Protein AF-A0A968I3Y6-F1 (afdb_monomer_lite)

Radius of gyration: 27.08 Å; chains: 1; bounding box: 46×72×65 Å

Foldseek 3Di:
DVVVVVVVVVVVLVVLLVVVCVVPVVLVVVLVVQVVVCVVVVNDVVCVVSSVSSVVSSVVSCVVPPPDPPPVPPPPPPDPDPDDDDDDDDD

pLDDT: mean 79.86, std 16.6, range [42.59, 96.62]

Secondary structure (DSSP, 8-state):
-HHHHHHHHHHHHHHHHHHHHHT-HHHHHHHHHHHHHHHHTT--GGGGGT-HHHHHHHHHHHHHS-TT-----------------------

Structure (mmCIF, N/CA/C/O backbone):
data_AF-A0A968I3Y6-F1
#
_entry.id   AF-A0A968I3Y6-F1
#
loop_
_atom_site.group_PDB
_atom_site.id
_atom_site.type_symbol
_atom_site.label_atom_id
_atom_site.label_alt_id
_atom_site.label_comp_id
_atom_site.label_asym_id
_atom_site.label_entity_id
_atom_site.label_seq_id
_atom_site.pdbx_PDB_ins_code
_atom_site.Cartn_x
_atom_site.Cartn_y
_atom_site.Cartn_z
_atom_site.occupancy
_atom_site.B_iso_or_equiv
_atom_site.auth_seq_id
_atom_site.auth_comp_id
_atom_site.auth_asym_id
_atom_site.auth_atom_id
_atom_site.pdbx_PDB_model_num
ATOM 1 N N . MET A 1 1 ? 20.082 3.441 16.534 1.00 53.78 1 MET A N 1
ATOM 2 C CA . MET A 1 1 ? 19.673 2.393 15.572 1.00 53.78 1 MET A CA 1
ATOM 3 C C . MET A 1 1 ? 18.601 2.947 14.625 1.00 53.78 1 MET A C 1
ATOM 5 O O . MET A 1 1 ? 17.421 2.776 14.900 1.00 53.78 1 MET A O 1
ATOM 9 N N . PRO A 1 2 ? 18.972 3.650 13.541 1.00 62.62 2 PRO A N 1
ATOM 10 C CA . PRO A 1 2 ? 18.017 4.312 12.635 1.00 62.62 2 PRO A CA 1
ATOM 11 C C . PRO A 1 2 ? 17.141 3.351 11.804 1.00 62.62 2 PRO A C 1
ATOM 13 O O . PRO A 1 2 ? 16.115 3.767 11.281 1.00 62.62 2 PRO A O 1
ATOM 16 N N . TYR A 1 3 ? 17.494 2.063 11.724 1.00 66.19 3 TYR A N 1
ATOM 17 C CA . TYR A 1 3 ? 16.711 1.037 11.019 1.00 66.19 3 TYR A CA 1
ATOM 18 C C . TYR A 1 3 ? 15.362 0.727 11.692 1.00 66.19 3 TYR A C 1
ATOM 20 O O . TYR A 1 3 ? 14.353 0.529 11.023 1.00 66.19 3 TYR A O 1
ATOM 28 N N . VAL A 1 4 ? 15.327 0.731 13.029 1.00 69.88 4 VAL A N 1
ATOM 29 C CA . VAL A 1 4 ? 14.154 0.289 13.804 1.00 69.88 4 VAL A CA 1
ATOM 30 C C . VAL A 1 4 ? 12.968 1.245 13.634 1.00 69.88 4 VAL A C 1
ATOM 32 O O . VAL A 1 4 ? 11.830 0.799 13.545 1.00 69.88 4 VAL A O 1
ATOM 35 N N . ALA A 1 5 ? 13.233 2.551 13.514 1.00 74.25 5 ALA A N 1
ATOM 36 C CA . ALA A 1 5 ? 12.190 3.566 13.356 1.00 74.25 5 ALA A CA 1
ATOM 37 C C . ALA A 1 5 ? 11.461 3.472 12.001 1.00 74.25 5 ALA A C 1
ATOM 39 O O . ALA A 1 5 ? 10.246 3.659 11.931 1.00 74.25 5 ALA A O 1
ATOM 40 N N . GLY A 1 6 ? 12.190 3.160 10.924 1.00 77.69 6 GLY A N 1
ATOM 41 C CA . GLY A 1 6 ? 11.590 2.940 9.604 1.00 77.69 6 GLY A CA 1
ATOM 42 C C . GLY A 1 6 ? 10.835 1.615 9.521 1.00 77.69 6 GLY A C 1
ATOM 43 O O . GLY A 1 6 ? 9.788 1.541 8.889 1.00 77.69 6 GLY A O 1
ATOM 44 N N . LEU A 1 7 ? 11.331 0.578 10.199 1.00 85.75 7 LEU A N 1
ATOM 45 C CA . LEU A 1 7 ? 10.705 -0.740 10.190 1.00 85.75 7 LEU A CA 1
ATOM 46 C C . LEU A 1 7 ? 9.327 -0.734 10.870 1.00 85.75 7 LEU A C 1
ATOM 48 O O . LEU A 1 7 ? 8.355 -1.167 10.259 1.00 85.75 7 LEU A O 1
ATOM 52 N N . ASP A 1 8 ? 9.228 -0.227 12.102 1.00 83.94 8 ASP A N 1
ATOM 53 C CA . ASP A 1 8 ? 7.978 -0.256 12.880 1.00 83.94 8 ASP A CA 1
ATOM 54 C C . ASP A 1 8 ? 6.850 0.536 12.196 1.00 83.94 8 ASP A C 1
ATOM 56 O O . ASP A 1 8 ? 5.726 0.053 12.039 1.00 83.94 8 ASP A O 1
ATOM 60 N N . THR A 1 9 ? 7.185 1.718 11.669 1.00 86.38 9 THR A N 1
ATOM 61 C CA . THR A 1 9 ? 6.226 2.567 10.953 1.00 86.38 9 THR A CA 1
ATOM 62 C C . THR A 1 9 ? 5.738 1.916 9.661 1.00 86.38 9 THR A C 1
ATOM 64 O O . THR A 1 9 ? 4.532 1.885 9.419 1.00 86.38 9 THR A O 1
ATOM 67 N N . VAL A 1 10 ? 6.633 1.340 8.854 1.00 89.06 10 VAL A N 1
ATOM 68 C CA . VAL A 1 10 ? 6.251 0.656 7.608 1.00 89.06 10 VAL A CA 1
ATOM 69 C C . VAL A 1 10 ? 5.404 -0.583 7.895 1.00 89.06 10 VAL A C 1
ATOM 71 O O . VAL A 1 10 ? 4.360 -0.759 7.266 1.00 89.06 10 VAL A O 1
ATOM 74 N N . VAL A 1 11 ? 5.802 -1.417 8.862 1.00 90.50 11 VAL A N 1
ATOM 75 C CA . VAL A 1 11 ? 5.058 -2.634 9.230 1.00 90.50 11 VAL A CA 1
ATOM 76 C C . VAL A 1 11 ? 3.643 -2.290 9.681 1.00 90.50 11 VAL A C 1
ATOM 78 O O . VAL A 1 11 ? 2.690 -2.940 9.241 1.00 90.50 11 VAL A O 1
ATOM 81 N N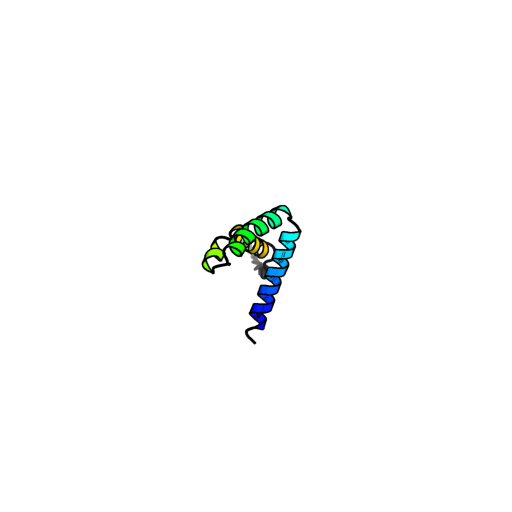 . ASN A 1 12 ? 3.481 -1.251 10.504 1.00 89.12 12 ASN A N 1
ATOM 82 C CA . ASN A 1 12 ? 2.167 -0.831 10.974 1.00 89.12 12 ASN A CA 1
ATOM 83 C C . ASN A 1 12 ? 1.272 -0.355 9.816 1.00 89.12 12 ASN A C 1
ATOM 85 O O . ASN A 1 12 ? 0.133 -0.803 9.684 1.00 89.12 12 ASN A O 1
ATOM 89 N N . VAL A 1 13 ? 1.798 0.495 8.928 1.00 90.62 13 VAL A N 1
ATOM 90 C CA . VAL A 1 13 ? 1.033 1.014 7.782 1.00 90.62 13 VAL A CA 1
ATOM 91 C C . VAL A 1 13 ? 0.612 -0.103 6.831 1.00 90.62 13 VAL A C 1
ATOM 93 O O . VAL A 1 13 ? -0.549 -0.148 6.419 1.00 90.62 13 VAL A O 1
ATOM 96 N N . VAL A 1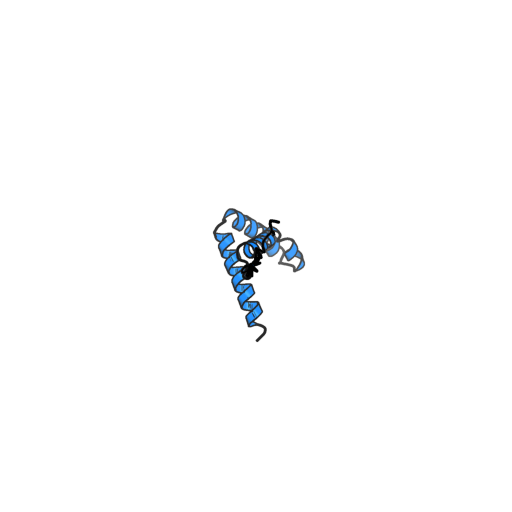 14 ? 1.513 -1.035 6.511 1.00 93.31 14 VAL A N 1
ATOM 97 C CA . VAL A 1 14 ? 1.200 -2.178 5.640 1.00 93.31 14 VAL A CA 1
ATOM 98 C C . VAL A 1 14 ? 0.145 -3.076 6.285 1.00 93.31 14 VAL A C 1
ATOM 100 O O . VAL A 1 14 ? -0.837 -3.427 5.632 1.00 93.31 14 VAL A O 1
ATOM 103 N N . SER A 1 15 ? 0.299 -3.398 7.571 1.00 93.69 15 SER A N 1
ATOM 104 C CA . SER A 1 15 ? -0.637 -4.268 8.294 1.00 93.69 15 SER A CA 1
ATOM 105 C C . SER A 1 15 ? -2.048 -3.675 8.346 1.00 93.69 15 SER A C 1
ATOM 107 O O . SER A 1 15 ? -3.023 -4.368 8.057 1.00 93.69 15 SER A O 1
ATOM 109 N N . LEU A 1 16 ? -2.165 -2.378 8.645 1.00 92.75 16 LEU A N 1
ATOM 110 C CA . LEU A 1 16 ? -3.449 -1.671 8.678 1.00 92.75 16 LEU A CA 1
ATOM 111 C C . LEU A 1 16 ? -4.072 -1.535 7.285 1.00 92.75 16 LEU A C 1
ATOM 113 O O . LEU A 1 16 ? -5.286 -1.677 7.139 1.00 92.75 16 LEU A O 1
ATOM 117 N N . THR A 1 17 ? -3.250 -1.313 6.257 1.00 94.12 17 THR A N 1
ATOM 118 C CA . THR A 1 17 ? -3.737 -1.229 4.873 1.00 94.12 17 THR A CA 1
ATOM 119 C C . THR A 1 17 ? -4.314 -2.573 4.441 1.00 94.12 17 THR A C 1
ATOM 121 O O . THR A 1 17 ? -5.421 -2.629 3.910 1.00 94.12 17 THR A O 1
ATOM 124 N N . LEU A 1 18 ? -3.609 -3.675 4.722 1.00 94.94 18 LEU A N 1
ATOM 125 C CA . LEU A 1 18 ? -4.105 -5.025 4.448 1.00 94.94 18 LEU A CA 1
ATOM 126 C C . LEU A 1 18 ? -5.410 -5.300 5.198 1.00 94.94 18 LEU A C 1
ATOM 128 O O . LEU A 1 18 ? -6.362 -5.787 4.594 1.00 94.94 18 LEU A O 1
ATOM 132 N N . TYR A 1 19 ? -5.486 -4.942 6.481 1.00 94.19 19 TYR A N 1
ATOM 133 C CA . TYR A 1 19 ? -6.706 -5.082 7.273 1.00 94.19 19 TYR A CA 1
ATOM 134 C C . TYR A 1 19 ? -7.907 -4.359 6.636 1.00 94.19 19 TYR A C 1
ATOM 136 O O . TYR A 1 19 ? -8.969 -4.963 6.468 1.00 94.19 19 TYR A O 1
ATOM 144 N N . GLU A 1 20 ? -7.753 -3.096 6.225 1.00 93.56 20 GLU A N 1
ATOM 145 C CA . GLU A 1 20 ? -8.832 -2.341 5.570 1.00 93.56 20 GLU A CA 1
ATOM 146 C C . GLU A 1 20 ? -9.208 -2.912 4.195 1.00 93.56 20 GLU A C 1
ATOM 148 O O . GLU A 1 20 ? -10.392 -2.936 3.847 1.00 93.56 20 GLU A O 1
ATOM 153 N N . LEU A 1 21 ? -8.236 -3.420 3.429 1.00 95.31 21 LEU A N 1
ATOM 154 C CA . LEU A 1 21 ? -8.493 -4.074 2.144 1.00 95.31 21 LEU A CA 1
ATOM 155 C C . LEU A 1 21 ? -9.278 -5.379 2.314 1.00 95.31 21 LEU A C 1
ATOM 157 O O . LEU A 1 21 ? -10.261 -5.593 1.608 1.00 95.31 21 LEU A O 1
ATOM 161 N N . TYR A 1 22 ? -8.910 -6.230 3.275 1.00 95.88 22 TYR A N 1
ATOM 162 C CA . TYR A 1 22 ? -9.622 -7.488 3.529 1.00 95.88 22 TYR A CA 1
ATOM 163 C C . TYR A 1 22 ? -11.064 -7.277 4.005 1.00 95.88 22 TYR A C 1
ATOM 165 O O . TYR A 1 22 ? -11.927 -8.113 3.744 1.00 95.88 22 TYR A O 1
ATOM 173 N N . ARG A 1 23 ? -11.361 -6.143 4.648 1.00 94.81 23 ARG A N 1
ATOM 174 C CA . ARG A 1 23 ? -12.735 -5.760 5.019 1.00 94.81 23 ARG A CA 1
ATOM 175 C C . ARG A 1 23 ? -13.579 -5.284 3.836 1.00 94.81 23 ARG A C 1
ATOM 177 O O . ARG A 1 23 ? -14.797 -5.195 3.969 1.00 94.81 23 ARG A O 1
ATOM 184 N N . ARG A 1 24 ? -12.954 -4.941 2.706 1.00 94.94 24 ARG A N 1
ATOM 185 C CA . ARG A 1 24 ? -13.598 -4.360 1.519 1.00 94.94 24 ARG A CA 1
ATOM 186 C C . ARG A 1 24 ? -13.217 -5.180 0.279 1.00 94.94 24 ARG A C 1
ATOM 188 O O . ARG A 1 24 ? -12.366 -4.744 -0.499 1.00 94.94 24 ARG A O 1
ATOM 195 N N . PRO A 1 25 ? -13.844 -6.351 0.061 1.00 94.00 25 PRO A N 1
ATOM 196 C CA . PRO A 1 25 ? -13.438 -7.285 -0.993 1.00 94.00 25 PRO A CA 1
ATOM 197 C C . PRO A 1 25 ? -13.484 -6.677 -2.403 1.00 94.00 25 PRO A C 1
ATOM 199 O O . PRO A 1 25 ? -12.634 -6.989 -3.233 1.00 94.00 25 PRO A O 1
ATOM 202 N N . GLU A 1 26 ? -14.413 -5.755 -2.667 1.00 94.94 26 GLU A N 1
ATOM 203 C CA . GLU A 1 26 ? -14.491 -5.027 -3.942 1.00 94.94 26 GLU A CA 1
ATOM 204 C C . GLU A 1 26 ? -13.252 -4.156 -4.197 1.00 94.94 26 GLU A C 1
ATOM 206 O O . GLU A 1 26 ? -12.700 -4.141 -5.298 1.00 94.94 26 GLU A O 1
ATOM 211 N N . LEU A 1 27 ? -12.778 -3.455 -3.162 1.00 95.25 27 LEU A N 1
ATOM 212 C CA . LEU A 1 27 ? -11.574 -2.632 -3.240 1.00 95.25 27 LEU A CA 1
ATOM 213 C C . LEU A 1 27 ? -10.330 -3.510 -3.400 1.00 95.25 27 LEU A C 1
ATOM 215 O O . LEU A 1 27 ? -9.466 -3.200 -4.220 1.00 95.25 27 LEU A O 1
ATOM 219 N N . LEU A 1 28 ? -10.266 -4.628 -2.670 1.00 96.25 28 LEU A N 1
ATOM 220 C CA . LEU A 1 28 ? -9.190 -5.608 -2.792 1.00 96.25 28 LEU A CA 1
ATOM 221 C C . LEU A 1 28 ? -9.089 -6.163 -4.220 1.00 96.25 28 LEU A C 1
ATOM 223 O O . LEU A 1 28 ? -7.996 -6.186 -4.779 1.00 96.25 28 LEU A O 1
ATOM 227 N N . ALA A 1 29 ? -10.209 -6.551 -4.836 1.00 96.62 29 ALA A N 1
ATOM 228 C CA . ALA A 1 29 ? -10.225 -7.048 -6.213 1.00 96.62 29 ALA A CA 1
ATOM 229 C C . ALA A 1 29 ? -9.701 -5.999 -7.211 1.00 96.62 29 ALA A C 1
ATOM 231 O O . ALA A 1 29 ? -8.942 -6.320 -8.132 1.00 96.62 29 ALA A O 1
ATOM 232 N N . ARG A 1 30 ? -10.054 -4.726 -6.999 1.00 95.19 30 ARG A N 1
ATOM 233 C CA . ARG A 1 30 ? -9.595 -3.606 -7.831 1.00 95.19 30 ARG A CA 1
ATOM 234 C C . ARG A 1 30 ? -8.088 -3.381 -7.705 1.00 95.19 30 ARG A C 1
ATOM 236 O O . ARG A 1 30 ? -7.404 -3.287 -8.720 1.00 95.19 30 ARG A O 1
ATOM 243 N N . VAL A 1 31 ? -7.571 -3.378 -6.474 1.00 95.56 31 VAL A N 1
ATOM 244 C CA . VAL A 1 31 ? -6.131 -3.268 -6.184 1.00 95.56 31 VAL A CA 1
ATOM 245 C C . VAL A 1 31 ? -5.359 -4.451 -6.764 1.00 95.56 31 VAL A C 1
ATOM 247 O O . VAL A 1 31 ? -4.308 -4.253 -7.366 1.00 95.56 31 VAL A O 1
ATOM 250 N N . GLN A 1 32 ? -5.869 -5.677 -6.632 1.00 95.50 32 GLN A N 1
ATOM 251 C CA . GLN A 1 32 ? -5.227 -6.864 -7.203 1.00 95.50 32 GLN A CA 1
ATOM 252 C C . GLN A 1 32 ? -5.161 -6.795 -8.729 1.00 95.50 32 GLN A C 1
ATOM 254 O O . GLN A 1 32 ? -4.133 -7.138 -9.304 1.00 95.50 32 GLN A O 1
ATOM 259 N N . THR A 1 33 ? -6.228 -6.331 -9.381 1.00 94.88 33 THR A N 1
ATOM 260 C CA . THR A 1 33 ? -6.260 -6.163 -10.841 1.00 94.88 33 THR A CA 1
ATOM 261 C C . THR A 1 33 ? -5.232 -5.126 -11.294 1.00 94.88 33 THR A C 1
ATOM 263 O O . THR A 1 33 ? -4.419 -5.418 -12.163 1.00 94.88 33 THR A O 1
ATOM 266 N N . GLU A 1 34 ? -5.216 -3.951 -10.655 1.00 94.06 34 GLU A N 1
ATOM 267 C CA . GLU A 1 34 ? -4.234 -2.886 -10.913 1.00 94.06 34 GLU A CA 1
ATOM 268 C C . GLU A 1 34 ? -2.792 -3.385 -10.706 1.00 94.06 34 GLU A C 1
ATOM 270 O O . GLU A 1 34 ? -1.926 -3.183 -11.554 1.00 94.06 34 GLU A O 1
ATOM 275 N N . SER A 1 35 ? -2.551 -4.119 -9.615 1.00 92.94 35 SER A N 1
ATOM 276 C CA . SER A 1 35 ? -1.224 -4.642 -9.273 1.00 92.94 35 SER A CA 1
ATOM 277 C C . SER A 1 35 ? -0.742 -5.711 -10.253 1.00 92.94 35 SER A C 1
ATOM 279 O O . SER A 1 35 ? 0.437 -5.728 -10.592 1.00 92.94 35 SER A O 1
ATOM 281 N N . ARG A 1 36 ? -1.628 -6.601 -10.726 1.00 93.38 36 ARG A N 1
ATOM 282 C CA . ARG A 1 36 ? -1.268 -7.659 -11.688 1.00 93.38 36 ARG A CA 1
ATOM 283 C C . ARG A 1 36 ? -0.744 -7.080 -12.995 1.00 93.38 36 ARG A C 1
ATOM 285 O O . ARG A 1 36 ? 0.299 -7.526 -13.453 1.00 93.38 36 ARG A O 1
ATOM 292 N N . VAL A 1 37 ? -1.403 -6.048 -13.526 1.00 89.69 37 VAL A N 1
ATOM 293 C CA . VAL A 1 37 ? -0.972 -5.368 -14.760 1.00 89.69 37 VAL A CA 1
ATOM 294 C C . VAL A 1 37 ? 0.460 -4.839 -14.627 1.00 89.69 37 VAL A C 1
ATOM 296 O O . VAL A 1 37 ? 1.281 -5.029 -15.520 1.00 89.69 37 VAL A O 1
ATOM 299 N N . VAL A 1 38 ? 0.784 -4.216 -13.491 1.00 90.19 38 VAL A N 1
ATOM 300 C CA . VAL A 1 38 ? 2.128 -3.673 -13.243 1.00 90.19 38 VAL A CA 1
ATOM 301 C C . VAL A 1 38 ? 3.164 -4.780 -13.001 1.00 90.19 38 VAL A C 1
ATOM 303 O O . VAL A 1 38 ? 4.304 -4.667 -13.456 1.00 90.19 38 VAL A O 1
ATOM 306 N N . LEU A 1 39 ? 2.786 -5.859 -12.307 1.00 89.31 39 LEU A N 1
ATOM 307 C CA . LEU A 1 39 ? 3.666 -7.008 -12.062 1.00 89.31 39 LEU A CA 1
ATOM 308 C C . LEU A 1 39 ? 4.016 -7.751 -13.356 1.00 89.31 39 LEU A C 1
ATOM 310 O O . LEU A 1 39 ? 5.178 -8.091 -13.563 1.00 89.31 39 LEU A O 1
ATOM 314 N N . GLU A 1 40 ? 3.036 -7.980 -14.230 1.00 90.50 40 GLU A N 1
ATOM 315 C CA . GLU A 1 40 ? 3.236 -8.638 -15.529 1.00 90.50 40 GLU A CA 1
ATOM 316 C C . GLU A 1 40 ? 4.161 -7.825 -16.447 1.00 90.50 40 GLU A C 1
ATOM 318 O O . GLU A 1 40 ? 4.921 -8.398 -17.225 1.00 90.50 40 GLU A O 1
ATOM 323 N N . ALA A 1 41 ? 4.171 -6.497 -16.301 1.00 87.00 41 ALA A N 1
ATOM 324 C CA . ALA A 1 41 ? 5.084 -5.596 -17.004 1.00 87.00 41 ALA A CA 1
ATOM 325 C C . ALA A 1 41 ? 6.511 -5.543 -16.409 1.00 87.00 41 ALA A C 1
ATOM 327 O O . ALA A 1 41 ? 7.348 -4.783 -16.896 1.00 87.00 41 ALA A O 1
ATOM 328 N N . GLY A 1 42 ? 6.810 -6.321 -15.361 1.00 87.12 42 GLY A N 1
ATOM 329 C CA . GLY A 1 42 ? 8.143 -6.401 -14.749 1.00 87.12 42 GLY A CA 1
ATOM 330 C C . GLY A 1 42 ? 8.426 -5.370 -13.650 1.00 87.12 42 GLY A C 1
ATOM 331 O O . GLY A 1 42 ? 9.571 -5.255 -13.222 1.00 87.12 42 GLY A O 1
ATOM 332 N N . PHE A 1 43 ? 7.406 -4.648 -13.172 1.00 86.81 43 PHE A N 1
ATOM 333 C CA . PHE A 1 43 ? 7.494 -3.686 -12.062 1.00 86.81 43 PHE A CA 1
ATOM 334 C C . PHE A 1 43 ? 8.624 -2.636 -12.204 1.00 86.81 43 PHE A C 1
ATOM 336 O O . PHE A 1 43 ? 9.493 -2.525 -11.334 1.00 86.81 43 PHE A O 1
ATOM 343 N N . PRO A 1 44 ? 8.642 -1.836 -13.288 1.00 88.19 44 PRO A N 1
ATOM 344 C CA . PRO A 1 44 ? 9.588 -0.733 -13.390 1.00 88.19 44 PRO A CA 1
ATOM 345 C C . PRO A 1 44 ? 9.270 0.343 -12.329 1.00 88.19 44 PRO A C 1
ATOM 347 O O . PRO A 1 44 ? 8.094 0.556 -12.010 1.00 88.19 44 PRO A O 1
ATOM 350 N N . PRO A 1 45 ? 10.274 1.052 -11.777 1.00 85.88 45 PRO A N 1
ATOM 351 C CA . PRO A 1 45 ? 10.066 2.062 -10.732 1.00 85.88 45 PRO A CA 1
ATOM 352 C C . PRO A 1 45 ? 9.029 3.134 -11.097 1.00 85.88 45 PRO A C 1
ATOM 354 O O . PRO A 1 45 ? 8.307 3.644 -10.241 1.00 85.88 45 PRO A O 1
ATOM 357 N N . GLU A 1 46 ? 8.925 3.472 -12.379 1.00 87.88 46 GLU A N 1
ATOM 358 C CA . GLU A 1 46 ? 7.996 4.468 -12.900 1.00 87.88 46 GLU A CA 1
ATOM 359 C C . GLU A 1 46 ? 6.538 4.017 -12.776 1.00 87.88 46 GLU A C 1
ATOM 361 O O . GLU A 1 46 ? 5.669 4.855 -12.516 1.00 87.88 46 GLU A O 1
ATOM 366 N N . ALA A 1 47 ? 6.282 2.709 -12.880 1.00 86.62 47 ALA A N 1
ATOM 367 C CA . ALA A 1 47 ? 4.942 2.133 -12.815 1.00 86.62 47 ALA A CA 1
ATOM 368 C C . ALA A 1 47 ? 4.342 2.157 -11.401 1.00 86.62 47 ALA A C 1
ATOM 370 O O . ALA A 1 47 ? 3.137 1.979 -11.234 1.00 86.62 47 ALA A O 1
ATOM 371 N N . MET A 1 48 ? 5.131 2.483 -10.368 1.00 84.69 48 MET A N 1
ATOM 372 C CA . MET A 1 48 ? 4.579 2.787 -9.042 1.00 84.69 48 MET A CA 1
ATOM 373 C C . MET A 1 48 ? 3.563 3.939 -9.087 1.00 84.69 48 MET A C 1
ATOM 375 O O . MET A 1 48 ? 2.659 3.988 -8.254 1.00 84.6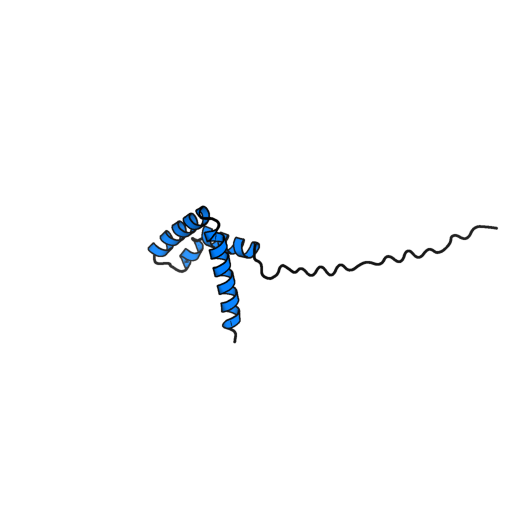9 48 MET A O 1
ATOM 379 N N . ARG A 1 49 ? 3.683 4.860 -10.056 1.00 87.00 49 ARG A N 1
ATOM 380 C CA . ARG A 1 49 ? 2.732 5.970 -10.246 1.00 87.00 49 ARG A CA 1
ATOM 381 C C . ARG A 1 49 ? 1.383 5.519 -10.811 1.00 87.00 49 ARG A C 1
ATOM 383 O O . ARG A 1 49 ? 0.397 6.243 -10.663 1.00 87.00 49 ARG A O 1
ATOM 390 N N . ASP A 1 50 ? 1.335 4.341 -11.425 1.00 88.25 50 ASP A N 1
ATOM 391 C CA . ASP A 1 50 ? 0.125 3.787 -12.033 1.00 88.25 50 ASP A CA 1
ATOM 392 C C . ASP A 1 50 ? -0.749 3.042 -11.019 1.00 88.25 50 ASP A C 1
ATOM 394 O O . ASP A 1 50 ? -1.947 2.877 -11.245 1.00 88.25 50 ASP A O 1
ATOM 398 N N . LEU A 1 51 ? -0.191 2.693 -9.854 1.00 92.38 51 LEU A N 1
ATOM 399 C CA . LEU A 1 51 ? -0.884 2.070 -8.722 1.00 92.38 51 LEU A CA 1
ATOM 400 C C . LEU A 1 51 ? -1.752 3.082 -7.942 1.00 92.38 51 LEU A C 1
ATOM 402 O O . LEU A 1 51 ? -1.619 3.252 -6.726 1.00 92.38 51 LEU A O 1
ATOM 406 N N . LYS A 1 52 ? -2.617 3.817 -8.647 1.00 94.25 52 LYS A N 1
ATOM 407 C CA . LYS A 1 52 ? -3.413 4.927 -8.095 1.00 94.25 52 LYS A CA 1
ATOM 408 C C . LYS A 1 52 ? -4.394 4.448 -7.033 1.00 94.25 52 LYS A C 1
ATOM 410 O O . LYS A 1 52 ? -4.576 5.123 -6.020 1.00 94.25 52 LYS A O 1
ATOM 415 N N . THR A 1 53 ? -5.016 3.294 -7.254 1.00 94.25 53 THR A N 1
ATOM 416 C CA . THR A 1 53 ? -5.991 2.711 -6.329 1.00 94.25 53 THR A CA 1
ATOM 417 C C . THR A 1 53 ? -5.299 2.253 -5.054 1.00 94.25 53 THR A C 1
ATOM 419 O O . THR A 1 53 ? -5.763 2.568 -3.957 1.00 94.25 53 THR A O 1
ATOM 422 N N . LEU A 1 54 ? -4.160 1.566 -5.182 1.00 93.75 54 LEU A N 1
ATOM 423 C CA . LEU A 1 54 ? -3.353 1.164 -4.031 1.00 93.75 54 LEU A CA 1
ATOM 424 C C . LEU A 1 54 ? -2.828 2.378 -3.254 1.00 93.75 54 LEU A C 1
ATOM 426 O O . LEU A 1 54 ? -2.924 2.413 -2.028 1.00 93.75 54 LEU A O 1
ATOM 430 N N . HIS A 1 55 ? -2.328 3.399 -3.953 1.00 94.12 55 HIS A N 1
ATOM 431 C CA . HIS A 1 55 ? -1.852 4.631 -3.328 1.00 94.12 55 HIS A CA 1
ATOM 432 C C . HIS A 1 55 ? -2.964 5.338 -2.542 1.00 94.12 55 HIS A C 1
ATOM 434 O O . HIS A 1 55 ? -2.773 5.695 -1.379 1.00 94.12 55 HIS A O 1
ATOM 440 N N . ALA A 1 56 ? -4.153 5.475 -3.137 1.00 93.94 56 ALA A N 1
ATOM 441 C CA . ALA A 1 56 ? -5.315 6.039 -2.460 1.00 93.94 56 ALA A CA 1
ATOM 442 C C . ALA A 1 56 ? -5.737 5.206 -1.237 1.00 93.94 56 ALA A C 1
ATOM 444 O O . ALA A 1 56 ? -6.066 5.778 -0.200 1.00 93.94 56 ALA A O 1
ATOM 445 N N . ALA A 1 57 ? -5.681 3.871 -1.315 1.00 94.31 57 ALA A N 1
ATOM 446 C CA . ALA A 1 57 ? -6.002 2.992 -0.188 1.00 94.31 57 ALA A CA 1
ATOM 447 C C . ALA A 1 57 ? -5.028 3.167 0.991 1.00 94.31 57 ALA A C 1
ATOM 449 O O . ALA A 1 57 ? -5.458 3.203 2.145 1.00 94.31 57 ALA A O 1
ATOM 450 N N . VAL A 1 58 ? -3.731 3.335 0.716 1.00 93.06 58 VAL A N 1
ATOM 451 C CA . VAL A 1 58 ? -2.721 3.630 1.747 1.00 93.06 58 VAL A CA 1
ATOM 452 C C . VAL A 1 58 ? -2.978 4.998 2.381 1.00 93.06 58 VAL A C 1
ATOM 454 O O . VAL A 1 58 ? -2.993 5.110 3.606 1.00 93.06 58 VAL A O 1
ATOM 457 N N . LEU A 1 59 ? -3.232 6.034 1.574 1.00 92.69 59 LEU A N 1
ATOM 458 C CA . LEU A 1 59 ? -3.553 7.371 2.088 1.00 92.69 59 LEU A CA 1
ATOM 459 C C . LEU A 1 59 ? -4.814 7.364 2.956 1.00 92.69 59 LEU A C 1
ATOM 461 O O . LEU A 1 59 ? -4.842 7.988 4.015 1.00 92.69 59 LEU A O 1
ATOM 465 N N . GLU A 1 60 ? -5.839 6.624 2.541 1.00 92.00 60 GLU A N 1
ATOM 466 C CA . GLU A 1 60 ? -7.085 6.518 3.292 1.00 92.00 60 GLU A CA 1
ATOM 467 C C . GLU A 1 60 ? -6.903 5.726 4.592 1.00 92.00 60 GLU A C 1
ATOM 469 O O . GLU A 1 60 ? -7.430 6.112 5.635 1.00 92.00 60 GLU A O 1
ATOM 474 N N . THR A 1 61 ? -6.086 4.671 4.569 1.00 91.56 61 THR A N 1
ATOM 475 C CA . THR A 1 61 ? -5.686 3.941 5.781 1.00 91.56 61 THR A CA 1
ATOM 476 C C . THR A 1 61 ? -4.980 4.877 6.754 1.00 91.56 61 THR A C 1
ATOM 478 O O . THR A 1 61 ? -5.338 4.929 7.930 1.00 91.56 61 THR A O 1
ATOM 481 N N . MET A 1 62 ? -4.030 5.674 6.264 1.00 89.19 62 MET A N 1
ATOM 482 C CA . MET A 1 62 ? -3.336 6.674 7.072 1.00 89.19 62 MET A CA 1
ATOM 483 C C . MET A 1 62 ? -4.302 7.723 7.619 1.00 89.19 62 MET A C 1
ATOM 485 O O . MET A 1 62 ? -4.179 8.099 8.780 1.00 89.19 62 MET A O 1
ATOM 489 N N . ARG A 1 63 ? -5.306 8.154 6.849 1.00 90.06 63 ARG A N 1
ATOM 490 C CA . ARG A 1 63 ? -6.344 9.085 7.316 1.00 90.06 63 ARG A CA 1
ATOM 491 C C . ARG A 1 63 ? -7.179 8.501 8.461 1.00 90.06 63 ARG A C 1
ATOM 493 O O . ARG A 1 63 ? -7.478 9.219 9.413 1.00 90.06 63 ARG A O 1
ATOM 500 N N . TYR A 1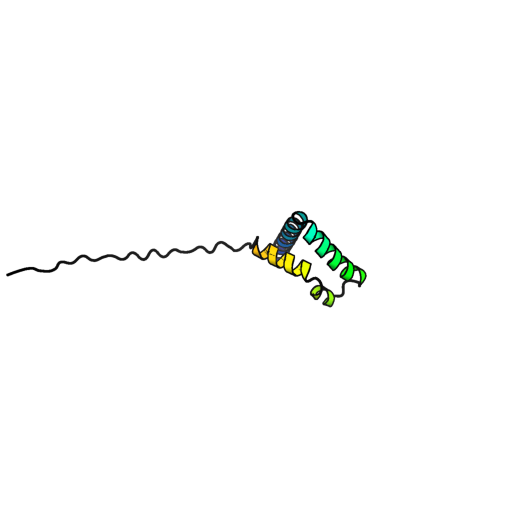 64 ? -7.563 7.227 8.374 1.00 85.31 64 TYR A N 1
ATOM 501 C CA . TYR A 1 64 ? -8.352 6.548 9.409 1.00 85.31 64 TYR A CA 1
ATOM 502 C C . TYR A 1 64 ? -7.536 6.200 10.659 1.00 85.31 64 TYR A C 1
ATOM 504 O O . TYR A 1 64 ? -8.041 6.349 11.769 1.00 85.31 64 TYR A O 1
ATOM 512 N N . HIS A 1 65 ? -6.287 5.767 10.484 1.00 79.62 65 HIS A N 1
ATOM 513 C CA . HIS A 1 65 ? -5.453 5.186 11.542 1.00 79.62 65 HIS A CA 1
ATOM 514 C C . HIS A 1 65 ? -4.236 6.053 11.906 1.00 79.62 65 HIS A C 1
ATOM 516 O O . HIS A 1 65 ? -3.224 5.544 12.386 1.00 79.62 65 HIS A O 1
ATOM 522 N N . THR A 1 66 ? -4.302 7.372 11.676 1.00 68.88 66 THR A N 1
ATOM 523 C CA . THR A 1 66 ? -3.191 8.295 11.972 1.00 68.88 66 THR A CA 1
ATOM 524 C C . THR A 1 66 ? -2.734 8.162 13.429 1.00 68.88 66 THR A C 1
ATOM 526 O O . THR A 1 66 ? -3.481 8.428 14.370 1.00 68.88 66 THR A O 1
ATOM 529 N N . ILE A 1 67 ? -1.445 7.864 13.594 1.00 61.19 67 ILE A N 1
ATOM 530 C CA . ILE A 1 67 ? -0.733 7.626 14.863 1.00 61.19 67 ILE A CA 1
ATOM 531 C C . ILE A 1 67 ? -0.505 8.939 15.665 1.00 61.19 67 ILE A C 1
ATOM 533 O O . ILE A 1 67 ? 0.215 8.970 16.656 1.00 61.19 67 ILE A O 1
ATOM 537 N N . ALA A 1 68 ? -1.114 10.059 15.253 1.00 59.56 68 ALA A N 1
ATOM 538 C CA . ALA A 1 68 ? -0.869 11.402 15.791 1.00 59.56 68 ALA A CA 1
ATOM 539 C C . ALA A 1 68 ? -2.135 12.283 15.857 1.00 59.56 68 ALA A C 1
ATOM 541 O O . ALA A 1 68 ? -2.103 13.446 15.456 1.00 59.56 68 ALA A O 1
ATOM 542 N N . ASN A 1 69 ? -3.268 11.753 16.338 1.00 53.16 69 ASN A N 1
ATOM 543 C CA . ASN A 1 69 ? -4.501 12.548 16.471 1.00 53.16 69 ASN A CA 1
ATOM 544 C C . ASN A 1 69 ? -4.813 13.052 17.893 1.00 53.16 69 ASN A C 1
ATOM 546 O O . ASN A 1 69 ? -5.869 13.641 18.123 1.00 53.16 69 ASN A O 1
ATOM 550 N N . SER A 1 70 ? -3.889 12.926 18.848 1.00 58.69 70 SER A N 1
ATOM 551 C CA . SER A 1 70 ? -3.964 13.644 20.124 1.00 58.69 70 SER A CA 1
ATOM 552 C C . SER A 1 70 ? -3.550 15.106 19.929 1.00 58.69 70 SER A C 1
ATOM 554 O O . SER A 1 70 ? -2.500 15.562 20.375 1.00 58.69 70 SER A O 1
ATOM 556 N N . ARG A 1 71 ? -4.415 15.894 19.276 1.00 55.75 71 ARG A N 1
ATOM 557 C CA . ARG A 1 71 ? -4.424 17.342 19.502 1.00 55.75 71 ARG A CA 1
ATOM 558 C C . ARG A 1 71 ? -4.836 17.556 20.955 1.00 55.75 71 ARG A C 1
ATOM 560 O O . ARG A 1 71 ? -6.024 17.644 21.255 1.00 55.75 71 ARG A O 1
ATOM 567 N N . THR A 1 72 ? -3.863 17.604 21.861 1.00 61.12 72 THR A N 1
ATOM 568 C CA . THR A 1 72 ? -4.069 18.023 23.248 1.00 61.12 72 THR A CA 1
ATOM 569 C C . THR A 1 72 ? -4.506 19.480 23.211 1.00 61.12 72 THR A C 1
ATOM 571 O O . THR A 1 72 ? -3.694 20.402 23.207 1.00 61.12 72 THR A O 1
ATOM 574 N N . GLY A 1 73 ? -5.812 19.700 23.082 1.00 61.12 73 GLY A N 1
ATOM 575 C CA . GLY A 1 73 ? -6.401 21.017 23.192 1.00 61.12 73 GLY A CA 1
ATOM 576 C C . GLY A 1 73 ? -6.185 21.504 24.615 1.00 61.12 73 GLY A C 1
ATOM 577 O O . GLY A 1 73 ? -6.982 21.202 25.500 1.00 61.12 73 GLY A O 1
ATOM 578 N N . THR A 1 74 ? -5.115 22.261 24.852 1.00 63.59 74 THR A N 1
ATOM 579 C CA . THR A 1 74 ? -4.959 23.042 26.078 1.00 63.59 74 THR A CA 1
ATOM 580 C C . THR A 1 74 ? -6.041 24.116 26.056 1.00 63.59 74 THR A C 1
ATOM 582 O O . THR A 1 74 ? -5.852 25.217 25.539 1.00 63.59 74 THR A O 1
ATOM 585 N N . ARG A 1 75 ? -7.229 23.772 26.564 1.00 56.66 75 ARG A N 1
ATOM 586 C CA . ARG A 1 75 ? -8.360 24.687 26.715 1.00 56.66 75 ARG A CA 1
ATOM 587 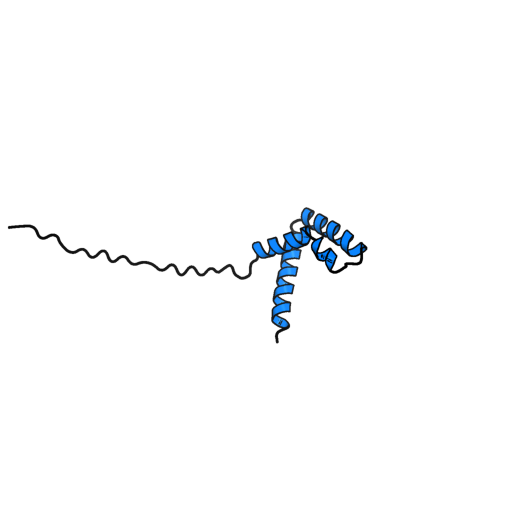C C . ARG A 1 75 ? -7.965 25.735 27.752 1.00 56.66 75 ARG A C 1
ATOM 589 O O . ARG A 1 75 ? -8.188 25.550 28.947 1.00 56.66 75 ARG A O 1
ATOM 596 N N . ARG A 1 76 ? -7.341 26.827 27.302 1.00 63.00 76 ARG A N 1
ATOM 597 C CA . ARG A 1 76 ? -6.986 27.969 28.148 1.00 63.00 76 ARG A CA 1
ATOM 598 C C . ARG A 1 76 ? -8.289 28.588 28.652 1.00 63.00 76 ARG A C 1
ATOM 600 O O . ARG A 1 76 ? -8.972 29.306 27.927 1.00 63.00 76 ARG A O 1
ATOM 607 N N . ARG A 1 77 ? -8.680 28.232 29.876 1.00 63.06 77 ARG A N 1
ATOM 608 C CA . ARG A 1 77 ? -9.868 28.765 30.545 1.00 63.06 77 ARG A CA 1
ATOM 609 C C . ARG A 1 77 ? -9.582 30.241 30.838 1.00 63.06 77 ARG A C 1
ATOM 611 O O . ARG A 1 77 ? -8.827 30.549 31.752 1.00 63.06 77 ARG A O 1
ATOM 618 N N . ILE A 1 78 ? -10.112 31.149 30.022 1.00 64.88 78 ILE A N 1
ATOM 619 C CA . ILE A 1 78 ? -10.055 32.584 30.309 1.00 64.88 78 ILE A CA 1
ATOM 620 C C . ILE A 1 78 ? -11.014 32.819 31.479 1.00 64.88 78 ILE A C 1
ATOM 622 O O . ILE A 1 78 ? -12.229 32.797 31.302 1.00 64.88 78 ILE A O 1
ATOM 626 N N . SER A 1 79 ? -10.478 32.963 32.691 1.00 58.12 79 SER A N 1
ATOM 627 C CA . SER A 1 79 ? -11.246 33.421 33.846 1.00 58.12 79 SER A CA 1
ATOM 628 C C . SER A 1 79 ? -11.452 34.930 33.718 1.00 58.12 79 SER A C 1
ATOM 630 O O . SER A 1 79 ? -10.544 35.709 34.002 1.00 58.12 79 SER A O 1
ATOM 632 N N . SER A 1 80 ? -12.629 35.357 33.269 1.00 60.03 80 SER A N 1
ATOM 633 C CA . SER A 1 80 ? -13.051 36.750 33.391 1.00 60.03 80 SER A CA 1
ATOM 634 C C . SER A 1 80 ? -13.458 37.011 34.843 1.00 60.03 80 SER A C 1
ATOM 636 O O . SER A 1 80 ? -14.541 36.605 35.269 1.00 60.03 80 SER A O 1
ATOM 638 N N . SER A 1 81 ? -12.594 37.671 35.613 1.00 57.59 81 SER A N 1
ATOM 639 C CA . SER A 1 81 ? -12.972 38.281 36.885 1.00 57.59 81 SER A CA 1
ATOM 640 C C . SER A 1 81 ? -13.847 39.503 36.595 1.00 57.59 81 SER A C 1
ATOM 642 O O . SER A 1 81 ? -13.369 40.581 36.247 1.00 57.59 81 SER A O 1
ATOM 644 N N . ILE A 1 82 ? -15.163 39.325 36.713 1.00 59.47 82 ILE A N 1
ATOM 645 C CA . ILE A 1 82 ? -16.118 40.432 36.782 1.00 59.47 82 ILE A CA 1
ATOM 646 C C . ILE A 1 82 ? -15.860 41.144 38.115 1.00 59.47 82 ILE A C 1
ATOM 648 O O . ILE A 1 82 ? -16.293 40.700 39.175 1.00 59.47 82 ILE A O 1
ATOM 652 N N . SER A 1 83 ? -15.082 42.225 38.056 1.00 53.22 83 SER A N 1
ATOM 653 C CA . SER A 1 83 ? -14.885 43.157 39.163 1.00 53.22 83 SER A CA 1
ATOM 654 C C . SER A 1 83 ? -16.144 44.010 39.310 1.00 53.22 83 SER A C 1
ATOM 656 O O . SER A 1 83 ? -16.361 44.978 38.582 1.00 53.22 83 SER A O 1
ATOM 658 N N . THR A 1 84 ? -17.014 43.619 40.236 1.00 56.97 84 THR A N 1
ATOM 659 C CA . THR A 1 84 ? -18.106 44.455 40.731 1.00 56.97 84 THR A CA 1
ATOM 660 C C . THR A 1 84 ? -17.520 45.585 41.576 1.00 56.97 84 THR A C 1
ATOM 662 O O . THR A 1 84 ? -17.083 45.343 42.702 1.00 56.97 84 THR A O 1
ATOM 665 N N . ARG A 1 85 ? -17.543 46.831 41.089 1.00 49.28 85 ARG A N 1
ATOM 666 C CA . ARG A 1 85 ? -17.341 47.999 41.962 1.00 49.28 85 ARG A CA 1
ATOM 667 C C . ARG A 1 85 ? -18.335 49.123 41.665 1.00 49.28 85 ARG A C 1
ATOM 669 O O . ARG A 1 85 ? -18.136 49.957 40.794 1.00 49.28 85 ARG A O 1
ATOM 676 N N . SER A 1 86 ? -19.435 49.039 42.414 1.00 49.06 86 SER A N 1
ATOM 677 C CA . SER A 1 86 ? -20.193 50.109 43.081 1.00 49.06 86 SER A CA 1
ATOM 678 C C . SER A 1 86 ? -20.294 51.488 42.41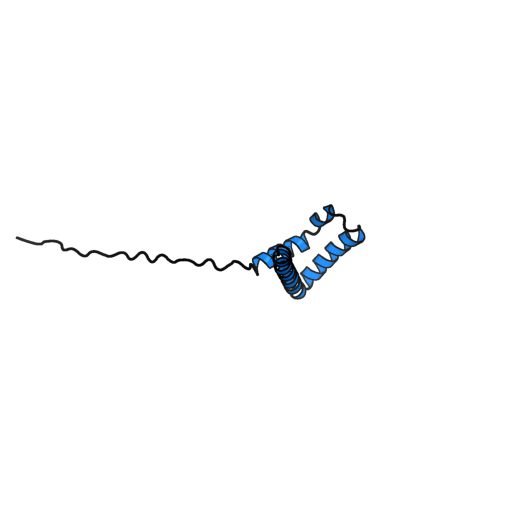2 1.00 49.06 86 SER A C 1
ATOM 680 O O . SER A 1 86 ? -19.385 52.313 42.474 1.00 49.06 86 SER A O 1
ATOM 682 N N . LYS A 1 87 ? -21.507 51.764 41.931 1.00 51.53 87 LYS A N 1
ATOM 683 C CA . LYS A 1 87 ? -22.104 53.085 41.698 1.00 51.53 87 LYS A CA 1
ATOM 684 C C . LYS A 1 87 ? -22.264 53.827 43.043 1.00 51.53 87 LYS A C 1
ATOM 686 O O . LYS A 1 87 ? -22.868 53.234 43.937 1.00 51.53 87 LYS A O 1
ATOM 691 N N . PRO A 1 88 ? -21.801 55.075 43.229 1.00 50.66 88 PRO A N 1
ATOM 692 C CA . PRO A 1 88 ? -22.232 55.869 44.373 1.00 50.66 88 PRO A CA 1
ATOM 693 C C . PRO A 1 88 ? -23.540 56.602 44.046 1.00 50.66 88 PRO A C 1
ATOM 695 O O . PRO A 1 88 ? -23.704 57.172 42.967 1.00 50.66 88 PRO A O 1
ATOM 698 N N . ALA A 1 89 ? -24.479 56.555 44.988 1.00 46.56 89 ALA A N 1
ATOM 699 C CA . ALA A 1 89 ? -25.728 57.302 44.984 1.00 46.56 89 ALA A CA 1
ATOM 700 C C . ALA A 1 89 ? -25.750 58.264 46.181 1.00 46.56 89 ALA A C 1
ATOM 702 O O . ALA A 1 89 ? -25.479 57.819 47.294 1.00 46.56 89 ALA A O 1
ATOM 703 N N . LYS A 1 90 ? -26.198 59.503 45.912 1.00 42.59 90 LYS A N 1
ATOM 704 C CA . LYS A 1 90 ? -26.631 60.568 46.849 1.00 42.59 90 LYS A CA 1
ATOM 705 C C . LYS A 1 90 ? -25.510 61.177 47.718 1.00 42.59 90 LYS A C 1
ATOM 707 O O . LYS A 1 90 ? -24.532 60.510 48.007 1.00 42.59 90 LYS A O 1
ATOM 712 N N . SER A 1 91 ? -25.558 62.442 48.135 1.00 45.94 91 SER A N 1
ATOM 713 C CA . SER A 1 91 ? -26.662 63.389 48.342 1.00 45.94 91 SER A CA 1
ATOM 714 C C . SER A 1 91 ? -26.183 64.828 48.158 1.00 45.94 91 SER A C 1
ATOM 716 O O . SER A 1 91 ? -24.952 65.034 48.188 1.00 45.94 91 SER A O 1
#

Sequence (91 aa):
MPYVAGLDTVVNVVSLTLYELYRRPELLARVQTESRVVLEAGFPPEAMRDLKTLHAAVLETMRYHTIANSRTGTRRRISSSISTRSKPAKS